Protein AF-A0A653G2R3-F1 (afdb_monomer_lite)

Radius of gyration: 12.61 Å; chains: 1; bounding box: 29×19×35 Å

Foldseek 3Di:
DDPVVLVVVQVVQVVVVVVCVVPDPPPDDDDDPQEAEQEAEPPDPVSVVVSVVVVVVCVVVVTWYWYWYQDPDPVDRTDIDTD

Structure (mmCIF, N/CA/C/O backbone):
data_AF-A0A653G2R3-F1
#
_entry.id   AF-A0A653G2R3-F1
#
loop_
_atom_site.group_PDB
_atom_site.id
_atom_site.type_symbol
_atom_site.label_atom_id
_atom_site.label_alt_id
_atom_site.label_comp_id
_atom_site.label_asym_id
_atom_site.label_entity_id
_atom_site.label_seq_id
_atom_site.pdbx_PDB_ins_code
_atom_site.Cartn_x
_atom_site.Cartn_y
_atom_site.Cartn_z
_atom_site.occupancy
_atom_site.B_iso_or_equiv
_atom_site.auth_seq_id
_atom_site.auth_comp_id
_atom_site.auth_asym_id
_atom_site.auth_atom_id
_atom_site.pdbx_PDB_model_num
ATOM 1 N N . MET A 1 1 ? 4.983 2.329 14.355 1.00 85.44 1 MET A N 1
ATOM 2 C CA . MET A 1 1 ? 5.266 3.431 13.400 1.00 85.44 1 MET A CA 1
ATOM 3 C C . MET A 1 1 ? 4.410 4.624 13.802 1.00 85.44 1 MET A C 1
ATOM 5 O O . MET A 1 1 ? 3.267 4.395 14.165 1.00 85.44 1 MET A O 1
ATOM 9 N N . THR A 1 2 ? 4.934 5.853 13.785 1.00 93.06 2 THR A N 1
ATOM 10 C CA . THR A 1 2 ? 4.126 7.053 14.080 1.00 93.06 2 THR A CA 1
ATOM 11 C C . THR A 1 2 ? 3.197 7.393 12.910 1.00 93.06 2 THR A C 1
ATOM 13 O O . THR A 1 2 ? 3.509 7.061 11.764 1.00 93.06 2 THR A O 1
ATOM 16 N N . LYS A 1 3 ? 2.091 8.105 13.176 1.00 90.75 3 LYS A N 1
ATOM 17 C CA . LYS A 1 3 ? 1.131 8.529 12.139 1.00 90.75 3 LYS A CA 1
ATOM 18 C C . LYS A 1 3 ? 1.805 9.360 11.041 1.00 90.75 3 LYS A C 1
ATOM 20 O O . LYS A 1 3 ? 1.626 9.074 9.864 1.00 90.75 3 LYS A O 1
ATOM 25 N N . LEU A 1 4 ? 2.671 10.307 11.413 1.00 94.69 4 LEU A N 1
ATOM 26 C CA . LEU A 1 4 ? 3.430 11.113 10.450 1.00 94.69 4 LEU A CA 1
ATOM 27 C C . LEU A 1 4 ? 4.327 10.253 9.543 1.00 94.69 4 LEU A C 1
ATOM 29 O O . LEU A 1 4 ? 4.387 10.475 8.335 1.00 94.69 4 LEU A O 1
ATOM 33 N N . LYS A 1 5 ? 5.013 9.248 10.105 1.00 95.19 5 LYS A N 1
ATOM 34 C CA . LYS A 1 5 ? 5.874 8.343 9.327 1.00 95.19 5 LYS A CA 1
ATOM 35 C C . LYS A 1 5 ? 5.056 7.458 8.385 1.00 95.19 5 LYS A C 1
ATOM 37 O O . LYS A 1 5 ? 5.494 7.227 7.262 1.00 95.19 5 LYS A O 1
ATOM 42 N N . GLN A 1 6 ? 3.879 7.005 8.817 1.00 93.12 6 GLN A N 1
ATOM 43 C CA . GLN A 1 6 ? 2.941 6.270 7.967 1.00 93.12 6 GLN A CA 1
ATOM 44 C C . GLN A 1 6 ? 2.471 7.129 6.789 1.00 93.12 6 GLN A C 1
ATOM 46 O O . GLN A 1 6 ? 2.584 6.695 5.647 1.00 93.12 6 GLN A O 1
ATOM 51 N N . VAL A 1 7 ? 2.020 8.361 7.052 1.00 95.19 7 VAL A N 1
ATOM 52 C CA . VAL A 1 7 ? 1.555 9.297 6.015 1.00 95.19 7 VAL A CA 1
ATOM 53 C C . VAL A 1 7 ? 2.651 9.567 4.987 1.00 95.19 7 VAL A C 1
ATOM 55 O O . VAL A 1 7 ? 2.408 9.412 3.795 1.00 95.19 7 VAL A O 1
ATOM 58 N N . LYS A 1 8 ? 3.877 9.884 5.428 1.00 96.75 8 LYS A N 1
ATOM 59 C CA . LYS A 1 8 ? 5.007 10.123 4.513 1.00 96.75 8 LYS A CA 1
ATOM 60 C C . LYS A 1 8 ? 5.291 8.919 3.612 1.00 96.75 8 LYS A C 1
ATOM 62 O O . LYS A 1 8 ? 5.505 9.090 2.418 1.00 96.75 8 LYS A O 1
ATOM 67 N N . LYS A 1 9 ? 5.280 7.702 4.166 1.00 96.75 9 LYS A N 1
ATOM 68 C CA . LYS A 1 9 ? 5.522 6.482 3.381 1.00 96.75 9 LYS A CA 1
ATOM 69 C C . LYS A 1 9 ? 4.393 6.184 2.398 1.00 96.75 9 LYS A C 1
ATOM 71 O O . LYS A 1 9 ? 4.677 5.828 1.258 1.00 96.75 9 LYS A O 1
ATOM 76 N N . ASN A 1 10 ? 3.142 6.368 2.816 1.00 96.25 10 ASN A N 1
ATOM 77 C CA . ASN A 1 10 ? 1.994 6.209 1.929 1.00 96.25 10 ASN A CA 1
ATOM 78 C C . ASN A 1 10 ? 2.010 7.236 0.802 1.00 96.25 10 ASN A C 1
ATOM 80 O O . ASN A 1 10 ? 1.776 6.851 -0.331 1.00 96.25 10 ASN A O 1
ATOM 84 N N . LEU A 1 11 ? 2.379 8.493 1.068 1.00 96.94 11 LEU A N 1
ATOM 85 C CA . LEU A 1 11 ? 2.495 9.513 0.025 1.00 96.94 11 LEU A CA 1
ATOM 86 C C . LEU A 1 11 ? 3.503 9.107 -1.062 1.00 96.94 11 LEU A C 1
ATOM 88 O O . LEU A 1 11 ? 3.198 9.194 -2.247 1.00 96.94 11 LEU A O 1
ATOM 92 N N . VAL A 1 12 ? 4.671 8.595 -0.660 1.00 96.81 12 VAL A N 1
ATOM 93 C CA . VAL A 1 12 ? 5.692 8.105 -1.600 1.00 96.81 12 VAL A CA 1
ATOM 94 C C . VAL A 1 12 ? 5.175 6.924 -2.426 1.00 96.81 12 VAL A C 1
ATOM 96 O O . VAL A 1 12 ? 5.369 6.895 -3.639 1.00 96.81 12 VAL A O 1
ATOM 99 N N . LEU A 1 13 ? 4.512 5.947 -1.800 1.00 96.50 13 LEU A N 1
ATOM 100 C CA . LEU A 1 13 ? 3.948 4.809 -2.533 1.00 96.50 13 LEU A CA 1
ATOM 101 C C . LEU A 1 13 ? 2.814 5.231 -3.471 1.00 96.50 13 LEU A C 1
ATOM 103 O O . LEU A 1 13 ? 2.773 4.765 -4.605 1.00 96.50 13 LEU A O 1
ATOM 107 N N . SER A 1 14 ? 1.938 6.134 -3.032 1.00 95.88 14 SER A N 1
ATOM 108 C CA . SER A 1 14 ? 0.865 6.689 -3.856 1.00 95.88 14 SER A CA 1
ATOM 109 C C . SER A 1 14 ? 1.418 7.438 -5.063 1.00 95.88 14 SER A C 1
ATOM 111 O O . SER A 1 14 ? 0.879 7.294 -6.153 1.00 95.88 14 SER A O 1
ATOM 113 N N . GLN A 1 15 ? 2.518 8.180 -4.906 1.00 95.94 15 GLN A N 1
ATOM 114 C CA . GLN A 1 15 ? 3.179 8.842 -6.030 1.00 95.94 15 GLN A CA 1
ATOM 115 C C . GLN A 1 15 ? 3.710 7.824 -7.045 1.00 95.94 15 GLN A C 1
ATOM 117 O O . GLN A 1 15 ? 3.442 7.957 -8.235 1.00 95.94 15 GLN A O 1
ATOM 122 N N . LYS A 1 16 ? 4.402 6.769 -6.591 1.00 94.62 16 LYS A N 1
ATOM 123 C CA . LYS A 1 16 ? 4.868 5.692 -7.484 1.00 94.62 16 LYS A CA 1
ATOM 124 C C . LYS A 1 16 ? 3.714 4.999 -8.207 1.00 94.62 16 LYS A C 1
ATOM 126 O O . LYS A 1 16 ? 3.823 4.704 -9.395 1.00 94.62 16 LYS A O 1
ATOM 131 N N . LEU A 1 17 ? 2.633 4.726 -7.479 1.00 93.81 17 LEU A N 1
ATOM 132 C CA . LEU A 1 17 ? 1.440 4.101 -8.026 1.00 93.81 17 LEU A CA 1
ATOM 133 C C . LEU A 1 17 ? 0.798 4.997 -9.089 1.00 93.81 17 LEU A C 1
ATOM 135 O O . LEU A 1 17 ? 0.531 4.527 -10.187 1.00 93.81 17 LEU A O 1
ATOM 139 N N . ALA A 1 18 ? 0.615 6.287 -8.801 1.00 92.06 18 ALA A N 1
ATOM 140 C CA . ALA A 1 18 ? 0.072 7.254 -9.750 1.00 92.06 18 ALA A CA 1
ATOM 141 C C . ALA A 1 18 ? 0.927 7.343 -11.023 1.00 92.06 18 ALA A C 1
ATOM 143 O O . ALA A 1 18 ? 0.384 7.279 -12.124 1.00 92.06 18 ALA A O 1
ATOM 144 N N . THR A 1 19 ? 2.258 7.398 -10.890 1.00 92.31 19 THR A N 1
ATOM 145 C CA . THR A 1 19 ? 3.169 7.363 -12.043 1.00 92.31 19 THR A CA 1
ATOM 146 C C . THR A 1 19 ? 2.955 6.106 -12.882 1.00 92.31 19 THR A C 1
ATOM 148 O O . THR A 1 19 ? 2.840 6.203 -14.102 1.00 92.31 19 THR A O 1
ATOM 151 N N . PHE A 1 20 ? 2.855 4.930 -12.253 1.00 90.75 20 PHE A N 1
ATOM 152 C CA . PHE A 1 20 ? 2.591 3.686 -12.975 1.00 90.75 20 PHE A CA 1
ATOM 153 C C . PHE A 1 20 ? 1.231 3.710 -13.683 1.00 90.75 20 PHE A C 1
ATOM 155 O O . PHE A 1 20 ? 1.163 3.369 -14.858 1.00 90.75 20 PHE A O 1
ATOM 162 N N . LEU A 1 21 ? 0.167 4.149 -13.008 1.00 87.88 21 LEU A N 1
ATOM 163 C CA . LEU A 1 21 ? -1.186 4.191 -13.573 1.00 87.88 21 LEU A CA 1
ATOM 164 C C . LEU A 1 21 ? -1.294 5.119 -14.793 1.00 87.88 21 LEU A C 1
ATOM 166 O O . LEU A 1 21 ? -2.027 4.804 -15.723 1.00 87.88 21 LEU A O 1
ATOM 170 N N . VAL A 1 22 ? -0.562 6.238 -14.811 1.00 87.25 22 VAL A N 1
ATOM 171 C CA . VAL A 1 22 ? -0.580 7.193 -15.937 1.00 87.25 22 VAL A CA 1
ATOM 172 C C . VAL A 1 22 ? 0.299 6.734 -17.105 1.00 87.25 22 VAL A C 1
ATOM 174 O O . VAL A 1 22 ? -0.011 7.022 -18.257 1.00 87.25 22 VAL A O 1
ATOM 177 N N . THR A 1 23 ? 1.397 6.026 -16.829 1.00 86.56 23 THR A N 1
ATOM 178 C CA . THR A 1 23 ? 2.375 5.616 -17.858 1.00 86.56 23 THR A CA 1
ATOM 179 C C . THR A 1 23 ? 2.137 4.215 -18.416 1.00 86.56 23 THR A C 1
ATOM 181 O O . THR A 1 23 ? 2.633 3.888 -19.492 1.00 86.56 23 THR A O 1
ATOM 184 N N . SER A 1 24 ? 1.386 3.373 -17.708 1.00 79.69 24 SER A N 1
ATOM 185 C CA . SER A 1 24 ? 1.144 1.986 -18.090 1.00 79.69 24 SER A CA 1
ATOM 186 C C . SER A 1 24 ? -0.183 1.827 -18.823 1.00 79.69 24 SER A C 1
ATOM 188 O O . SER A 1 24 ? -1.252 2.004 -18.245 1.00 79.69 24 SER A O 1
ATOM 190 N N . HIS A 1 25 ? -0.137 1.351 -20.069 1.00 69.31 25 HIS A N 1
ATOM 191 C CA . HIS A 1 25 ? -1.333 0.897 -20.792 1.00 69.31 25 HIS A CA 1
ATOM 192 C C . HIS A 1 25 ? -1.947 -0.392 -20.207 1.00 69.31 25 HIS A C 1
ATOM 194 O O . HIS A 1 25 ? -3.000 -0.830 -20.662 1.00 69.31 25 HIS A O 1
ATOM 200 N N . LYS A 1 26 ? -1.303 -1.019 -19.206 1.00 67.44 26 LYS A N 1
ATOM 201 C CA . LYS A 1 26 ? -1.753 -2.283 -18.598 1.00 67.44 26 LYS A CA 1
ATOM 202 C C . LYS A 1 26 ? -2.850 -2.106 -17.545 1.00 67.44 26 LYS A C 1
ATOM 204 O O . LYS A 1 26 ? -3.480 -3.093 -17.170 1.00 67.44 26 LYS A O 1
ATOM 209 N N . PHE A 1 27 ? -3.092 -0.890 -17.049 1.00 69.06 27 PHE A N 1
ATOM 210 C CA . PHE A 1 27 ? -4.218 -0.647 -16.148 1.00 69.06 27 PHE A CA 1
ATOM 211 C C . PHE A 1 27 ? -5.491 -0.429 -16.969 1.00 69.06 27 PHE A C 1
ATOM 213 O O . PHE A 1 27 ? -5.813 0.691 -17.364 1.00 69.06 27 PHE A O 1
ATOM 220 N N . ASN A 1 28 ? -6.195 -1.520 -17.272 1.00 61.34 28 ASN A N 1
ATOM 221 C CA . ASN A 1 28 ? -7.430 -1.444 -18.039 1.00 61.34 28 ASN A CA 1
ATOM 222 C C . ASN A 1 28 ? -8.619 -1.132 -17.112 1.00 61.34 28 ASN A C 1
ATOM 224 O O . ASN A 1 28 ? -8.818 -1.772 -16.080 1.00 61.34 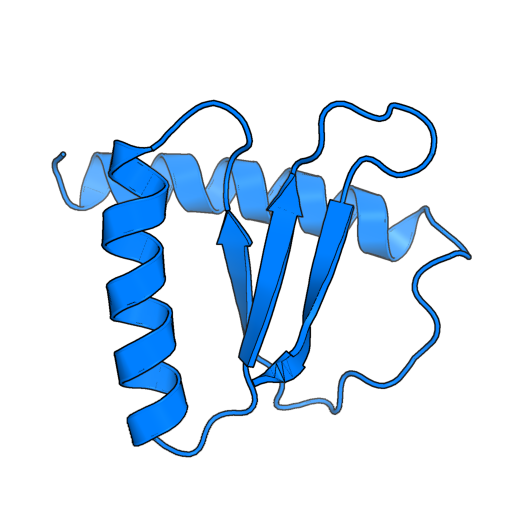28 ASN A O 1
ATOM 228 N N . LYS A 1 29 ? -9.355 -0.080 -17.476 1.00 63.12 29 LYS A N 1
ATOM 229 C CA . LYS A 1 29 ? -10.355 0.648 -16.682 1.00 63.12 29 LYS A CA 1
ATOM 230 C C . LYS A 1 29 ? -11.458 -0.240 -16.093 1.00 63.12 29 LYS A C 1
ATOM 232 O O . LYS A 1 29 ? -12.382 -0.627 -16.800 1.00 63.12 29 LYS A O 1
ATOM 237 N N . THR A 1 30 ? -11.465 -0.382 -14.770 1.00 57.09 30 THR A N 1
ATOM 238 C CA . THR A 1 30 ? -12.694 -0.629 -13.984 1.00 57.09 30 THR A CA 1
ATOM 239 C C . THR A 1 30 ? -12.762 0.184 -12.687 1.00 57.09 30 THR A C 1
ATOM 241 O O . THR A 1 30 ? -13.693 0.006 -11.901 1.00 57.09 30 THR A O 1
ATOM 244 N N . SER A 1 31 ? -11.840 1.128 -12.443 1.00 62.66 31 SER A N 1
ATOM 245 C CA . SER A 1 31 ? -12.005 2.053 -11.317 1.00 62.66 31 SER A CA 1
ATOM 246 C C . SER A 1 31 ? -13.083 3.084 -11.652 1.00 62.66 31 SER A C 1
ATOM 248 O O . SER A 1 31 ? -12.872 3.972 -12.477 1.00 62.66 31 SER A O 1
ATOM 250 N N . SER A 1 32 ? -14.245 2.965 -11.015 1.00 67.50 32 SER A N 1
ATOM 251 C CA . SER A 1 32 ? -15.229 4.050 -10.976 1.00 67.50 32 SER A CA 1
ATOM 252 C C . SER A 1 32 ? -14.649 5.267 -10.248 1.00 67.50 32 SER A C 1
ATOM 254 O O . SER A 1 32 ? -13.774 5.106 -9.399 1.00 67.50 32 SER A O 1
ATOM 256 N N . GLU A 1 33 ? -15.179 6.463 -10.508 1.00 70.12 33 GLU A N 1
ATOM 257 C CA . GLU A 1 33 ? -14.721 7.741 -9.922 1.00 70.12 33 GLU A CA 1
ATOM 258 C C . GLU A 1 33 ? -14.661 7.752 -8.376 1.00 70.12 33 GLU A C 1
ATOM 260 O O . GLU A 1 33 ? -13.958 8.567 -7.791 1.00 70.12 33 GLU A O 1
ATOM 265 N N . ASN A 1 34 ? -15.319 6.795 -7.707 1.00 79.25 34 ASN A N 1
ATOM 266 C CA . ASN A 1 34 ? -15.359 6.638 -6.248 1.00 79.25 34 ASN A CA 1
ATOM 267 C C . ASN A 1 34 ? -14.484 5.500 -5.682 1.00 79.25 34 ASN A C 1
ATOM 269 O O . ASN A 1 34 ? -14.733 5.018 -4.574 1.00 79.25 34 ASN A O 1
ATOM 273 N N . THR A 1 35 ? -13.474 5.037 -6.418 1.00 88.44 35 THR A N 1
ATOM 274 C CA . THR A 1 35 ? -12.581 3.967 -5.951 1.00 88.44 35 THR A CA 1
ATOM 275 C C . THR A 1 35 ? -11.378 4.515 -5.178 1.00 88.44 35 THR A C 1
ATOM 277 O O . THR A 1 35 ? -10.623 5.347 -5.675 1.00 88.44 35 THR A O 1
ATOM 280 N N . SER A 1 36 ? -11.164 4.010 -3.960 1.00 92.19 36 SER A N 1
ATOM 281 C CA . SER A 1 36 ? -10.005 4.346 -3.127 1.00 92.19 36 SER A CA 1
ATOM 282 C C . SER A 1 36 ? -8.857 3.367 -3.357 1.00 92.19 36 SER A C 1
ATOM 284 O O . SER A 1 36 ? -9.002 2.169 -3.128 1.00 92.19 36 SER A O 1
ATOM 286 N N . PHE A 1 37 ? -7.694 3.876 -3.760 1.00 93.25 37 PHE A N 1
ATOM 287 C CA . PHE A 1 37 ? -6.477 3.076 -3.884 1.00 93.25 37 PHE A CA 1
ATOM 288 C C . PHE A 1 37 ? -5.699 3.088 -2.571 1.00 93.25 37 PHE A C 1
ATOM 290 O O . PHE A 1 37 ? -5.308 4.149 -2.080 1.00 93.25 37 PHE A O 1
ATOM 297 N N . VAL A 1 38 ? -5.428 1.906 -2.023 1.00 95.94 38 VAL A N 1
ATOM 298 C CA . VAL A 1 38 ? -4.579 1.750 -0.840 1.00 95.94 38 VAL A CA 1
ATOM 299 C C . VAL A 1 38 ? -3.289 1.044 -1.255 1.00 95.94 38 VAL A C 1
ATOM 301 O O . VAL A 1 38 ? -3.335 -0.138 -1.604 1.00 95.94 38 VAL A O 1
ATOM 304 N N . PRO A 1 39 ? -2.133 1.732 -1.238 1.00 96.25 39 PRO A N 1
ATOM 305 C CA . PRO A 1 39 ? -0.884 1.128 -1.671 1.00 96.25 39 PRO A CA 1
ATOM 306 C C . PRO A 1 39 ? -0.278 0.220 -0.593 1.00 96.25 39 PRO A C 1
ATOM 308 O O . PRO A 1 39 ? -0.292 0.540 0.595 1.00 96.25 39 PRO A O 1
ATOM 311 N N . PHE A 1 40 ? 0.335 -0.882 -1.008 1.00 97.56 40 PHE A N 1
ATOM 312 C CA . PHE A 1 40 ? 1.079 -1.818 -0.169 1.00 97.56 40 PHE A CA 1
ATOM 313 C C . PHE A 1 40 ? 2.500 -1.952 -0.706 1.00 97.56 40 PHE A C 1
ATOM 315 O O . PHE A 1 40 ? 2.717 -2.070 -1.910 1.00 97.56 40 PHE A O 1
ATOM 322 N N . SER A 1 41 ? 3.485 -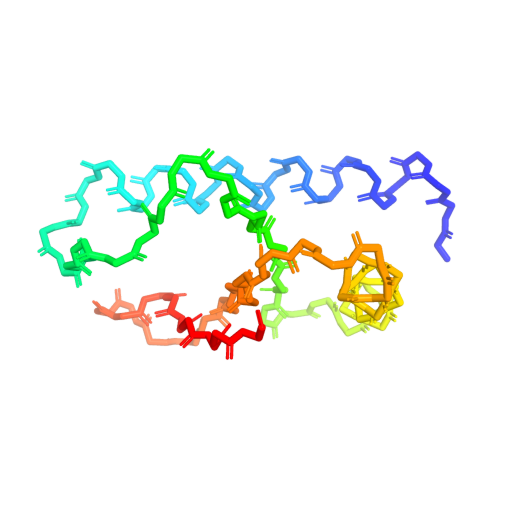1.928 0.189 1.00 96.44 41 SER A N 1
ATOM 323 C CA . SER A 1 41 ? 4.887 -2.048 -0.202 1.00 96.44 41 SER A CA 1
ATOM 324 C C . SER A 1 41 ? 5.343 -3.500 -0.232 1.00 96.44 41 SER A C 1
ATOM 326 O O . SER A 1 41 ? 5.038 -4.273 0.676 1.00 96.44 41 SER A O 1
ATOM 328 N N . ALA A 1 42 ? 6.206 -3.839 -1.186 1.00 94.94 42 ALA A N 1
ATOM 329 C CA . ALA A 1 42 ? 6.862 -5.143 -1.246 1.00 94.94 42 ALA A CA 1
ATOM 330 C C . ALA A 1 42 ? 7.847 -5.368 -0.080 1.00 94.94 42 ALA A C 1
ATOM 332 O O . ALA A 1 42 ? 8.253 -6.501 0.179 1.00 94.94 42 ALA A O 1
ATOM 333 N N . LYS A 1 43 ? 8.275 -4.292 0.602 1.00 93.88 43 LYS A N 1
ATOM 334 C CA . LYS A 1 43 ? 9.360 -4.323 1.601 1.00 93.88 43 LYS A CA 1
ATOM 335 C C . LYS A 1 43 ? 8.929 -3.917 3.012 1.00 93.88 43 LYS A C 1
ATOM 337 O O . LYS A 1 43 ? 9.596 -4.291 3.971 1.00 93.88 43 LYS A O 1
ATOM 342 N N . ASP A 1 44 ? 7.844 -3.158 3.168 1.00 95.56 44 ASP A N 1
ATOM 343 C CA . ASP A 1 44 ? 7.434 -2.611 4.471 1.00 95.56 44 ASP A CA 1
ATOM 344 C C . ASP A 1 44 ? 6.186 -3.296 5.046 1.00 95.56 44 ASP A C 1
ATOM 346 O O . ASP A 1 44 ? 5.064 -2.794 4.968 1.00 95.56 44 ASP A O 1
ATOM 350 N N . LEU A 1 45 ? 6.394 -4.442 5.702 1.00 94.94 45 LEU A N 1
ATOM 351 C CA . LEU A 1 45 ? 5.315 -5.205 6.343 1.00 94.94 45 LEU A CA 1
ATOM 352 C C . LEU A 1 45 ? 4.616 -4.439 7.477 1.00 94.94 45 LEU A C 1
ATOM 354 O O . LEU A 1 45 ? 3.444 -4.689 7.763 1.00 94.94 45 LEU A O 1
ATOM 358 N N . THR A 1 46 ? 5.316 -3.513 8.139 1.00 95.81 46 THR A N 1
ATOM 359 C CA . THR A 1 46 ? 4.718 -2.717 9.221 1.00 95.81 46 THR A CA 1
ATOM 360 C C . THR A 1 46 ? 3.726 -1.713 8.652 1.00 95.81 46 THR A C 1
ATOM 362 O O . THR A 1 46 ? 2.625 -1.577 9.186 1.00 95.81 46 THR A O 1
ATOM 365 N N . LEU A 1 47 ? 4.090 -1.043 7.556 1.00 96.31 47 LEU A N 1
ATOM 366 C CA . LEU A 1 47 ? 3.186 -0.165 6.821 1.00 96.31 47 LEU A CA 1
ATOM 367 C C . LEU A 1 47 ? 1.978 -0.941 6.289 1.00 96.31 47 LEU A C 1
ATOM 369 O O . LEU A 1 47 ? 0.844 -0.526 6.510 1.00 96.31 47 LEU A O 1
ATOM 373 N N . ASN A 1 48 ? 2.209 -2.113 5.697 1.00 96.94 48 ASN A N 1
ATOM 374 C CA . ASN A 1 48 ? 1.150 -2.960 5.146 1.00 96.94 48 ASN A CA 1
ATOM 375 C C . ASN A 1 48 ? 0.124 -3.381 6.204 1.00 96.94 48 ASN A C 1
ATOM 377 O O . ASN A 1 48 ? -1.077 -3.350 5.951 1.00 96.94 48 AS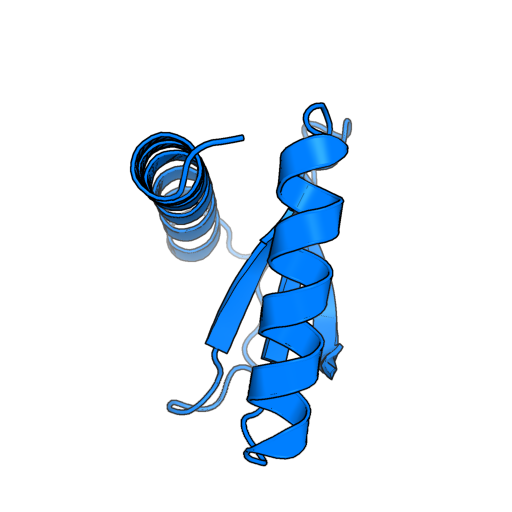N A O 1
ATOM 381 N N . LYS A 1 49 ? 0.564 -3.725 7.422 1.00 96.56 49 LYS A N 1
ATOM 382 C CA . LYS A 1 49 ? -0.356 -4.033 8.532 1.00 96.56 49 LYS A CA 1
ATOM 383 C C . LYS A 1 49 ? -1.255 -2.847 8.889 1.00 96.56 49 LYS A C 1
ATOM 385 O O . LYS A 1 49 ? -2.413 -3.060 9.241 1.00 96.56 49 LYS A O 1
ATOM 390 N N . LEU A 1 50 ? -0.738 -1.620 8.816 1.00 95.50 50 LEU A N 1
ATOM 391 C CA . LEU A 1 50 ? -1.517 -0.406 9.071 1.00 95.50 50 LEU A CA 1
ATOM 392 C C . LEU A 1 50 ? -2.467 -0.103 7.909 1.00 95.50 50 LEU A C 1
ATOM 394 O O . LEU A 1 50 ? -3.639 0.174 8.144 1.00 95.50 50 LEU A O 1
ATOM 398 N N . ASN A 1 51 ? -2.000 -0.243 6.670 1.00 96.31 51 ASN A N 1
ATOM 399 C CA . ASN A 1 51 ? -2.823 -0.038 5.480 1.00 96.31 51 ASN A CA 1
ATOM 400 C C . ASN A 1 51 ? -3.957 -1.065 5.387 1.00 96.31 51 ASN A C 1
ATOM 402 O O . ASN A 1 51 ? -5.072 -0.703 5.038 1.00 96.31 51 ASN A O 1
ATOM 406 N N . LYS A 1 52 ? -3.743 -2.303 5.848 1.00 96.56 52 LYS A N 1
ATOM 407 C CA . LYS A 1 52 ? -4.810 -3.309 5.964 1.00 96.56 52 LYS A CA 1
ATOM 408 C C . LYS A 1 52 ? -5.931 -2.900 6.926 1.00 96.56 52 LYS A C 1
ATOM 410 O O . LYS A 1 52 ? -7.061 -3.347 6.763 1.00 96.56 52 LYS A O 1
ATOM 415 N N . ARG A 1 53 ? -5.647 -2.073 7.940 1.00 95.44 53 ARG A N 1
ATOM 416 C CA . ARG A 1 53 ? -6.697 -1.507 8.808 1.00 95.44 53 ARG A CA 1
ATOM 417 C C . ARG A 1 53 ? -7.493 -0.441 8.059 1.00 95.44 53 ARG A C 1
ATOM 419 O O . ARG A 1 53 ? -8.709 -0.531 8.048 1.00 95.44 53 ARG A O 1
ATOM 426 N N . ILE A 1 54 ? -6.803 0.450 7.340 1.00 94.38 54 ILE A N 1
ATOM 427 C CA . ILE A 1 54 ? -7.435 1.467 6.481 1.00 94.38 54 ILE A CA 1
ATOM 428 C C . ILE A 1 54 ? -8.378 0.811 5.466 1.00 94.38 54 ILE A C 1
ATOM 430 O O . ILE A 1 54 ? -9.513 1.244 5.330 1.00 94.38 54 ILE A O 1
ATOM 434 N N . VAL A 1 55 ? -7.944 -0.267 4.802 1.00 96.44 55 VAL A N 1
ATOM 435 C CA . VAL A 1 55 ? -8.793 -1.032 3.873 1.00 96.44 55 VAL A CA 1
ATOM 436 C C . VAL A 1 55 ? -10.077 -1.499 4.554 1.00 96.44 55 VAL A C 1
ATOM 438 O O . VAL A 1 55 ? -11.162 -1.278 4.030 1.00 96.44 55 VAL A O 1
ATOM 441 N N . LYS A 1 56 ? -9.971 -2.120 5.736 1.00 96.19 56 LYS A N 1
ATOM 442 C CA . LYS A 1 56 ? -11.145 -2.605 6.475 1.00 96.19 56 LYS A CA 1
ATOM 443 C C . LYS A 1 56 ? -12.107 -1.479 6.835 1.00 96.19 56 LYS A C 1
ATOM 445 O O . LYS A 1 56 ? -13.312 -1.694 6.774 1.00 96.19 56 LYS A O 1
ATOM 450 N N . ASP A 1 57 ? -11.585 -0.325 7.231 1.00 96.00 57 ASP A N 1
ATOM 451 C CA . ASP A 1 57 ? -12.406 0.822 7.615 1.00 96.00 57 ASP A CA 1
ATOM 452 C C . ASP A 1 57 ? -13.125 1.404 6.384 1.00 96.00 57 ASP A C 1
ATOM 454 O O . ASP A 1 57 ? -14.342 1.561 6.411 1.00 96.00 57 ASP A O 1
ATOM 458 N N . LEU A 1 58 ? -12.424 1.566 5.256 1.00 94.62 58 LEU A N 1
ATOM 459 C CA . LEU A 1 58 ? -13.014 2.025 3.991 1.00 94.62 58 LEU A CA 1
ATOM 460 C C . LEU A 1 58 ? -14.097 1.074 3.455 1.00 94.62 58 LEU A C 1
ATOM 462 O O . LEU A 1 58 ? -15.153 1.525 3.015 1.00 94.62 58 LEU A O 1
ATOM 466 N N . VAL A 1 59 ? -13.865 -0.240 3.520 1.00 94.06 59 VAL A N 1
ATOM 467 C CA . VAL A 1 59 ? -14.863 -1.241 3.105 1.00 94.06 59 VAL A CA 1
ATOM 468 C C . VAL A 1 59 ? -16.102 -1.179 4.004 1.00 94.06 59 VAL A C 1
ATOM 470 O O . VAL A 1 59 ? -17.224 -1.238 3.507 1.00 94.06 59 VAL A O 1
ATOM 473 N N . LYS A 1 60 ? -15.931 -1.002 5.323 1.00 95.38 60 LYS A N 1
ATOM 474 C CA . LYS A 1 60 ? -17.060 -0.812 6.254 1.00 95.38 60 LYS A CA 1
ATOM 475 C C . LYS A 1 60 ? -17.855 0.462 5.968 1.00 95.38 60 LYS A C 1
ATOM 477 O O . LYS A 1 60 ? -19.061 0.474 6.180 1.00 95.38 60 LYS A O 1
ATOM 482 N N . GLU A 1 61 ? -17.196 1.505 5.475 1.00 93.06 61 GLU A N 1
ATOM 483 C CA . GLU A 1 61 ? -17.831 2.745 5.013 1.00 93.06 61 GLU A CA 1
ATOM 484 C C . GLU A 1 61 ? -18.519 2.601 3.639 1.00 93.06 61 GLU A C 1
ATOM 486 O O . GLU A 1 61 ? -19.041 3.578 3.102 1.00 93.06 61 GLU A O 1
ATOM 491 N N . GLY A 1 62 ? -18.518 1.403 3.040 1.00 90.75 62 GLY A N 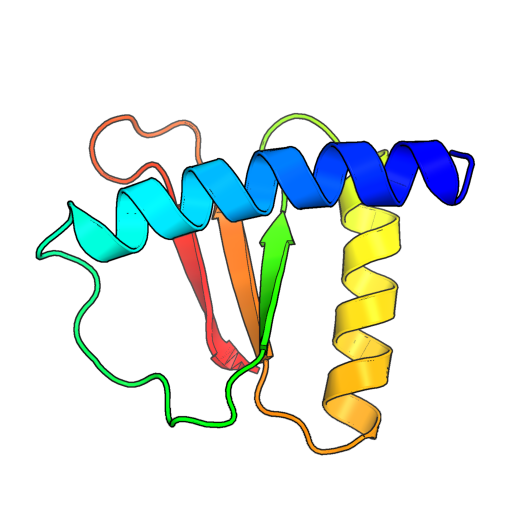1
ATOM 492 C CA . GLY A 1 62 ? -19.129 1.136 1.736 1.00 90.75 62 GLY A CA 1
ATOM 493 C C . GLY A 1 62 ? -18.339 1.703 0.554 1.00 90.75 62 GLY A C 1
ATOM 494 O O . GLY A 1 62 ? -18.880 1.846 -0.545 1.00 90.75 62 GLY A O 1
ATOM 495 N N . LYS A 1 63 ? -17.064 2.062 0.753 1.00 90.94 63 LYS A N 1
ATOM 496 C CA . LYS A 1 63 ? -16.187 2.527 -0.326 1.00 90.94 63 LYS A CA 1
ATOM 497 C C . LYS A 1 63 ? -15.685 1.332 -1.129 1.00 90.94 63 LYS A C 1
ATOM 499 O O . LYS A 1 63 ? -15.298 0.319 -0.558 1.00 90.94 63 LYS A O 1
ATOM 504 N N . LYS A 1 64 ? -15.609 1.493 -2.452 1.00 92.12 64 LYS A N 1
ATOM 505 C CA . LYS A 1 64 ? -14.877 0.558 -3.316 1.00 92.12 64 LYS A CA 1
ATOM 506 C C . LYS A 1 64 ? -13.389 0.739 -3.071 1.00 92.12 64 LYS A C 1
ATOM 508 O O . LYS A 1 64 ? -12.890 1.865 -3.192 1.00 92.12 64 LYS A O 1
ATOM 513 N N . VAL A 1 65 ? -12.680 -0.339 -2.766 1.00 93.69 65 VAL A N 1
ATOM 514 C CA . VAL A 1 65 ? -11.257 -0.272 -2.433 1.00 93.69 65 VAL A CA 1
ATOM 515 C C . VAL A 1 65 ? -10.457 -1.109 -3.419 1.00 93.69 65 VAL A C 1
ATOM 517 O O . VAL A 1 65 ? -10.826 -2.224 -3.760 1.00 93.69 65 VAL A O 1
ATOM 520 N N . ILE A 1 66 ? -9.333 -0.568 -3.880 1.00 93.06 66 ILE A N 1
ATOM 521 C CA . ILE A 1 66 ? -8.321 -1.340 -4.594 1.00 93.06 66 ILE A CA 1
ATOM 522 C C . ILE A 1 66 ? -7.074 -1.392 -3.723 1.00 93.06 66 ILE A C 1
ATOM 524 O O . ILE A 1 66 ? -6.438 -0.368 -3.458 1.00 93.06 66 ILE A O 1
ATOM 528 N N . GLU A 1 67 ? -6.700 -2.594 -3.299 1.00 95.12 67 GLU A N 1
ATOM 529 C CA . GLU A 1 67 ? -5.375 -2.836 -2.742 1.00 95.12 67 GLU A CA 1
ATOM 530 C C . GLU A 1 67 ? -4.377 -2.898 -3.901 1.00 95.12 67 GLU A C 1
ATOM 532 O O . GLU A 1 67 ? -4.431 -3.799 -4.739 1.00 95.12 67 GLU A O 1
ATOM 537 N N . ALA A 1 68 ? -3.466 -1.931 -3.953 1.00 94.69 68 ALA A N 1
ATOM 538 C CA . ALA A 1 68 ? -2.417 -1.869 -4.961 1.00 94.69 68 ALA A CA 1
ATOM 539 C C . ALA A 1 68 ? -1.088 -2.285 -4.327 1.00 94.69 68 ALA A C 1
ATOM 541 O O . ALA A 1 68 ? -0.513 -1.532 -3.545 1.00 94.69 68 ALA A O 1
ATOM 542 N N . SER A 1 69 ? -0.591 -3.479 -4.637 1.00 96.56 69 SER A N 1
ATOM 543 C CA . SER A 1 69 ? 0.616 -4.029 -4.009 1.00 96.56 69 SER A CA 1
ATOM 544 C C . SER A 1 69 ? 1.819 -3.964 -4.939 1.00 96.56 69 SER A C 1
ATOM 546 O O . SER A 1 69 ? 1.762 -4.502 -6.045 1.00 96.56 69 SER A O 1
ATOM 548 N N . GLU A 1 70 ? 2.914 -3.346 -4.478 1.00 96.38 70 GLU A N 1
ATOM 549 C CA . GLU A 1 70 ? 4.216 -3.430 -5.147 1.00 96.38 70 GLU A CA 1
ATOM 550 C C . GLU A 1 70 ? 4.622 -4.910 -5.263 1.00 96.38 70 GLU A C 1
ATOM 552 O O . GLU A 1 70 ? 4.511 -5.681 -4.304 1.00 96.38 70 GLU A O 1
ATOM 557 N N . THR A 1 71 ? 5.148 -5.297 -6.418 1.00 92.81 71 THR A N 1
ATOM 558 C CA . THR A 1 71 ? 5.701 -6.632 -6.658 1.00 92.81 71 THR A CA 1
ATOM 559 C C . THR A 1 71 ? 7.228 -6.570 -6.759 1.00 92.81 71 THR A C 1
ATOM 561 O O . THR A 1 71 ? 7.853 -5.513 -6.634 1.00 92.81 71 THR A O 1
ATOM 564 N N . LYS A 1 72 ? 7.856 -7.733 -6.958 1.00 88.94 72 LYS A N 1
ATOM 565 C CA . LYS A 1 72 ? 9.276 -7.832 -7.327 1.00 88.94 72 LYS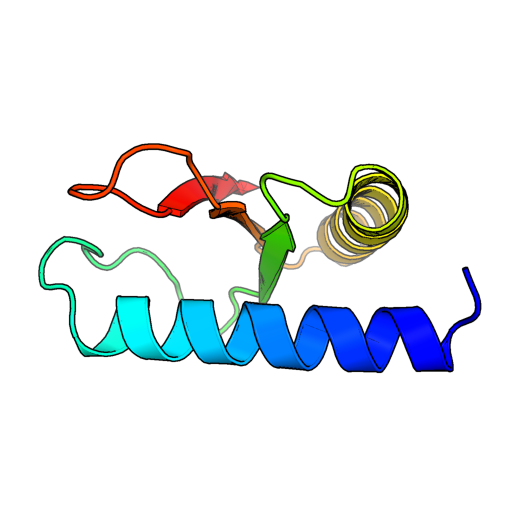 A CA 1
ATOM 566 C C . LYS A 1 72 ? 9.485 -7.922 -8.845 1.00 88.94 72 LYS A C 1
ATOM 568 O O . LYS A 1 72 ? 10.634 -7.918 -9.280 1.00 88.94 72 LYS A O 1
ATOM 573 N N . ASP A 1 73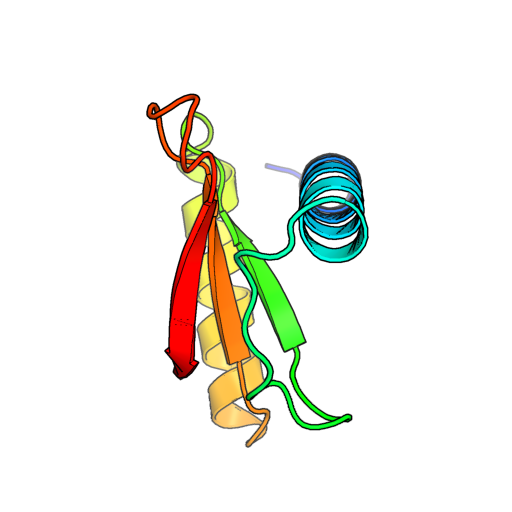 ? 8.406 -8.029 -9.620 1.00 88.25 73 ASP A N 1
ATOM 574 C CA . ASP A 1 73 ? 8.441 -8.125 -11.078 1.00 88.25 73 ASP A CA 1
ATOM 575 C C . ASP A 1 73 ? 8.614 -6.721 -11.676 1.00 88.25 73 ASP A C 1
ATOM 577 O O . ASP A 1 73 ? 7.859 -5.803 -11.363 1.00 88.25 73 ASP A O 1
ATOM 581 N N . LYS A 1 74 ? 9.629 -6.541 -12.525 1.00 82.44 74 LYS A N 1
ATOM 582 C CA . LYS A 1 74 ? 9.899 -5.251 -13.174 1.00 82.44 74 LYS A CA 1
ATOM 583 C C . LYS A 1 74 ? 8.896 -4.939 -14.282 1.00 82.44 74 LYS A C 1
ATOM 585 O O . LYS A 1 74 ? 8.612 -3.764 -14.503 1.00 82.44 74 LYS A O 1
ATOM 590 N N . ASP A 1 75 ? 8.349 -5.960 -14.935 1.00 84.69 75 ASP A N 1
ATOM 591 C CA . ASP A 1 75 ? 7.410 -5.792 -16.044 1.00 84.69 75 ASP A CA 1
ATOM 592 C C . ASP A 1 75 ? 5.987 -5.531 -15.540 1.00 84.69 75 ASP A C 1
ATOM 594 O O . ASP A 1 75 ? 5.186 -4.880 -16.222 1.00 84.69 75 ASP A O 1
ATOM 598 N N . ASN A 1 76 ? 5.678 -6.013 -14.331 1.00 85.56 76 ASN A N 1
ATOM 599 C CA . ASN A 1 76 ? 4.412 -5.799 -13.633 1.00 85.56 76 ASN A CA 1
ATOM 600 C C . ASN A 1 76 ? 4.671 -5.405 -12.169 1.00 85.56 76 ASN A C 1
ATOM 602 O O . ASN A 1 76 ? 4.414 -6.192 -11.254 1.00 85.56 76 ASN A O 1
ATOM 606 N N . PRO A 1 77 ? 5.157 -4.175 -11.921 1.00 92.25 77 PRO A N 1
ATOM 607 C CA . PRO A 1 77 ? 5.583 -3.729 -10.593 1.00 92.25 77 PRO A CA 1
ATOM 608 C C . PRO A 1 77 ? 4.431 -3.560 -9.600 1.00 92.25 77 PRO A C 1
ATOM 610 O O . PRO A 1 77 ? 4.685 -3.324 -8.421 1.00 92.25 77 PRO A O 1
ATOM 613 N N . TRP A 1 78 ? 3.182 -3.688 -10.056 1.00 93.50 78 TRP A N 1
ATOM 614 C CA . TRP A 1 78 ? 1.983 -3.568 -9.239 1.00 93.50 78 TRP A CA 1
ATOM 615 C C . TRP A 1 78 ? 0.990 -4.689 -9.530 1.00 93.50 78 TRP A C 1
ATOM 617 O O . TRP A 1 78 ? 0.789 -5.083 -10.678 1.00 93.50 78 TRP A O 1
ATOM 627 N N . THR A 1 79 ? 0.331 -5.153 -8.473 1.00 92.31 79 THR A N 1
ATOM 628 C CA . THR A 1 79 ? -0.849 -6.025 -8.530 1.00 92.31 79 THR A CA 1
ATOM 629 C C . THR A 1 79 ? -2.030 -5.320 -7.889 1.00 92.31 79 THR A C 1
ATOM 631 O O . THR A 1 79 ? -1.854 -4.539 -6.952 1.00 92.31 79 THR A O 1
ATOM 634 N N . PHE A 1 80 ? -3.227 -5.591 -8.399 1.00 91.50 80 PHE A N 1
ATOM 635 C CA . PHE A 1 80 ? -4.457 -4.936 -7.973 1.00 91.50 80 PHE A CA 1
ATOM 636 C C . PHE A 1 80 ? -5.458 -5.982 -7.495 1.00 91.50 80 PHE A C 1
ATOM 638 O O . PHE A 1 80 ? -5.780 -6.909 -8.237 1.00 91.50 80 PHE A O 1
ATOM 645 N N . ASN A 1 81 ? -5.944 -5.819 -6.268 1.00 91.19 81 ASN A N 1
ATOM 646 C CA . ASN A 1 81 ? -7.010 -6.628 -5.691 1.00 91.19 81 ASN A CA 1
ATOM 647 C C . ASN A 1 81 ? -8.214 -5.726 -5.381 1.00 91.19 81 ASN A C 1
ATOM 649 O O . ASN A 1 81 ? -8.054 -4.701 -4.718 1.00 91.19 81 ASN A O 1
ATOM 653 N N . TYR A 1 82 ? -9.392 -6.088 -5.889 1.00 89.44 82 TYR A N 1
ATOM 654 C CA . TYR A 1 82 ? -10.611 -5.275 -5.834 1.00 89.44 82 TYR A CA 1
ATOM 655 C C . TYR A 1 82 ? -11.497 -5.756 -4.680 1.00 89.44 82 TYR A C 1
ATOM 657 O O . TYR A 1 82 ? -11.794 -6.949 -4.601 1.00 89.44 82 TYR A O 1
ATOM 665 N N . LEU A 1 83 ? -11.899 -4.834 -3.804 1.00 86.75 83 LEU A N 1
ATOM 666 C CA . LEU A 1 83 ? -12.666 -5.076 -2.580 1.00 86.75 83 LEU A CA 1
ATOM 667 C C . LEU A 1 83 ? -13.924 -4.202 -2.515 1.00 86.75 83 LEU A C 1
ATOM 669 O O . LEU A 1 83 ? -13.866 -3.021 -2.946 1.00 86.75 83 LEU A O 1
#

pLDDT: mean 89.92, std 9.52, range [57.09, 97.56]

Sequence (83 aa):
MTKLKQVKKNLVLSQKLATFLVTSHKFNKTSSENTSFVPFSAKDLTLNKLNKRIVKDLVKEGKKVIEASETKDKDNPWTFNYL

Secondary structure (DSSP, 8-state):
--HHHHHHHHHHHHHHHHHHHHH-TT--S---TTEEEEEE-SS-HHHHHHHHHHHHHHHHTT-EEEEEEE-S-SSS-EEEEE-